Protein AF-A0AAV5B773-F1 (afdb_monomer_lite)

Radius of gyration: 22.24 Å; chains: 1; bounding box: 45×38×62 Å

Secondary structure (DSSP, 8-state):
-HHHHHHHHHHHHHHHHHHHHHHHHHHHHHHHHTHHHHHHHHHHHHTSSHHHHHHHHHTT-S-TTS--GGGSTTHHHHHHHHHHHHHHHHHHHHHHTTS----

Sequence (103 aa):
MLEMNKVAEMENIFNRLETIVSDLEKQTVMLNKNKEQWDKLFSWYFEGSWLQDHDLDETGVFSKKMSCGVLSEDGIYDLYCRLEQLRKDWERFSAFGKGSQNP

Foldseek 3Di:
DVVVVVVVVVVVVVVVVVVVVVVVVVVVVVCVVCVVVLVVLVCCVPPRCLVVVLVCVVVVVDDPVDDVLSSDPCNNVVVVVVVVVVVVVVVVVVVVVVPPPDD

pLDDT: mean 87.59, std 13.59, range [35.97, 97.94]

Structure (mmCIF, N/CA/C/O backbone):
data_AF-A0AAV5B773-F1
#
_entry.id   AF-A0AAV5B773-F1
#
loop_
_atom_site.group_PDB
_atom_site.id
_atom_site.type_symbol
_atom_site.label_atom_id
_atom_site.label_alt_id
_atom_site.label_comp_id
_atom_site.label_asym_id
_atom_site.label_entity_id
_atom_site.label_seq_id
_atom_site.pdbx_PDB_ins_code
_atom_site.Cartn_x
_atom_site.Cartn_y
_atom_site.Cartn_z
_atom_site.occupancy
_atom_site.B_iso_or_equiv
_atom_si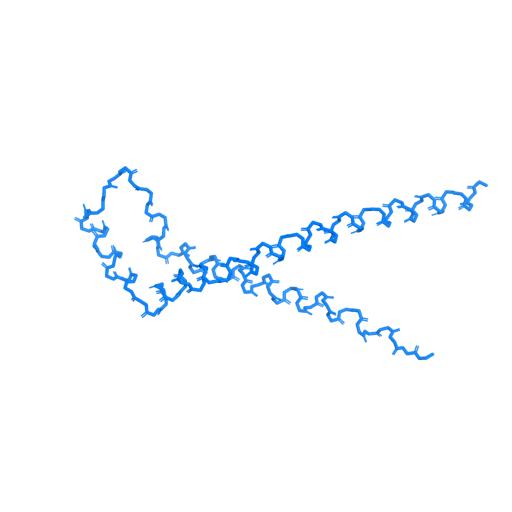te.auth_seq_id
_atom_site.auth_comp_id
_atom_site.auth_asym_id
_atom_site.auth_atom_id
_atom_site.pdbx_PDB_model_num
ATOM 1 N N . MET A 1 1 ? 27.541 6.045 -38.171 1.00 62.00 1 MET A N 1
ATOM 2 C CA . MET A 1 1 ? 26.799 7.105 -37.449 1.00 62.00 1 MET A CA 1
ATOM 3 C C . MET A 1 1 ? 25.349 6.713 -37.164 1.00 62.00 1 MET A C 1
ATOM 5 O O . MET A 1 1 ? 24.990 6.725 -36.001 1.00 62.00 1 MET A O 1
ATOM 9 N N . LEU A 1 2 ? 24.540 6.284 -38.146 1.00 64.56 2 LEU A N 1
ATOM 10 C CA . LEU A 1 2 ? 23.148 5.840 -37.901 1.00 64.56 2 LEU A CA 1
ATOM 11 C C . LEU A 1 2 ? 23.020 4.653 -36.924 1.00 64.56 2 LEU A C 1
ATOM 13 O O . LEU A 1 2 ? 22.182 4.692 -36.033 1.00 64.56 2 LEU A O 1
ATOM 17 N N . GLU A 1 3 ? 23.878 3.636 -37.040 1.00 69.31 3 GLU A N 1
ATOM 18 C CA . GLU A 1 3 ? 23.859 2.468 -36.139 1.00 69.31 3 GLU A CA 1
ATOM 19 C C . GLU A 1 3 ? 24.250 2.817 -34.692 1.00 69.31 3 GLU A C 1
ATOM 21 O O . GLU A 1 3 ? 23.622 2.346 -33.751 1.00 69.31 3 GLU A O 1
ATOM 26 N N . MET A 1 4 ? 25.221 3.718 -34.498 1.00 74.31 4 MET A N 1
ATOM 27 C CA . MET A 1 4 ? 25.602 4.194 -33.158 1.00 74.31 4 MET A CA 1
ATOM 28 C C . MET A 1 4 ? 24.471 4.986 -32.491 1.00 74.31 4 MET A C 1
ATOM 30 O O . MET A 1 4 ? 24.272 4.854 -31.288 1.00 74.31 4 MET A O 1
ATOM 34 N N . ASN A 1 5 ? 23.702 5.759 -33.268 1.00 86.62 5 ASN A N 1
ATOM 35 C CA . ASN A 1 5 ? 22.543 6.487 -32.748 1.00 86.62 5 ASN A CA 1
ATOM 36 C C . ASN A 1 5 ? 21.423 5.531 -32.311 1.00 86.62 5 ASN A C 1
ATOM 38 O O . ASN A 1 5 ? 20.838 5.742 -31.255 1.00 86.62 5 ASN A O 1
ATOM 42 N N . LYS A 1 6 ? 21.173 4.453 -33.072 1.00 92.06 6 LYS A N 1
ATOM 43 C CA . LYS A 1 6 ? 20.199 3.416 -32.689 1.00 92.06 6 LYS A CA 1
ATOM 44 C C . LYS A 1 6 ? 20.606 2.697 -31.405 1.00 92.06 6 LYS A C 1
ATOM 46 O O . LYS A 1 6 ? 19.783 2.531 -30.515 1.00 92.06 6 LYS A O 1
ATOM 51 N N . VAL A 1 7 ? 21.869 2.276 -31.294 1.00 95.31 7 VAL A N 1
ATOM 52 C CA . VAL A 1 7 ? 22.348 1.574 -30.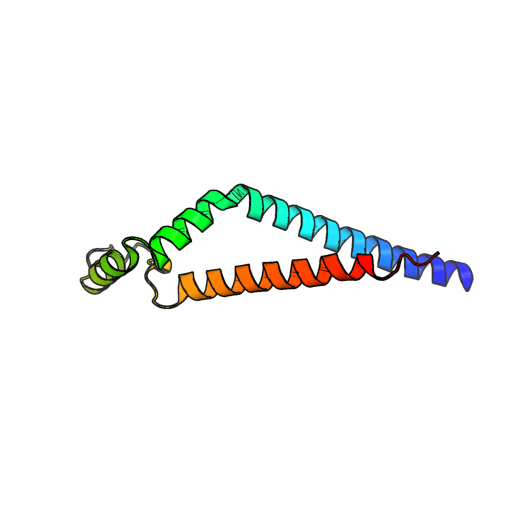091 1.00 95.31 7 VAL A CA 1
ATOM 53 C C . VAL A 1 7 ? 22.280 2.491 -28.869 1.00 95.31 7 VAL A C 1
ATOM 55 O O . VAL A 1 7 ? 21.817 2.054 -27.824 1.00 95.31 7 VAL A O 1
ATOM 58 N N . ALA A 1 8 ? 22.650 3.768 -28.999 1.00 95.50 8 ALA A N 1
ATOM 59 C CA . ALA A 1 8 ? 22.545 4.733 -27.903 1.00 95.50 8 ALA A CA 1
ATOM 60 C C . ALA A 1 8 ? 21.091 4.972 -27.450 1.00 95.50 8 ALA A C 1
ATOM 62 O O . ALA A 1 8 ? 20.828 5.103 -26.255 1.00 95.50 8 ALA A O 1
ATOM 63 N N . GLU A 1 9 ? 20.141 5.008 -28.387 1.00 96.25 9 GLU A N 1
ATOM 64 C CA . GLU A 1 9 ? 18.713 5.103 -28.070 1.00 96.25 9 GLU A CA 1
ATOM 65 C C . GLU A 1 9 ? 18.226 3.872 -27.294 1.00 96.25 9 GLU A C 1
ATOM 67 O O . GLU A 1 9 ? 17.592 4.016 -26.247 1.00 96.25 9 GLU A O 1
ATOM 72 N N . MET A 1 10 ? 18.576 2.670 -27.759 1.00 96.75 10 MET A N 1
ATOM 73 C CA . MET A 1 10 ? 18.196 1.420 -27.094 1.00 96.75 10 MET A CA 1
ATOM 74 C C . MET A 1 10 ? 18.830 1.290 -25.709 1.00 96.75 10 MET A C 1
ATOM 76 O O . MET A 1 10 ? 18.152 0.885 -24.771 1.00 96.75 10 MET A O 1
ATOM 80 N N . GLU A 1 11 ? 20.090 1.696 -25.555 1.00 96.88 11 GLU A N 1
ATOM 81 C CA . GLU A 1 11 ? 20.796 1.716 -24.271 1.00 96.88 11 GLU A CA 1
ATOM 82 C C . GLU A 1 11 ? 20.104 2.649 -23.265 1.00 96.88 11 GLU A C 1
ATOM 84 O O . GLU A 1 11 ? 19.940 2.316 -22.093 1.00 96.88 11 GLU A O 1
ATOM 89 N N . ASN A 1 12 ?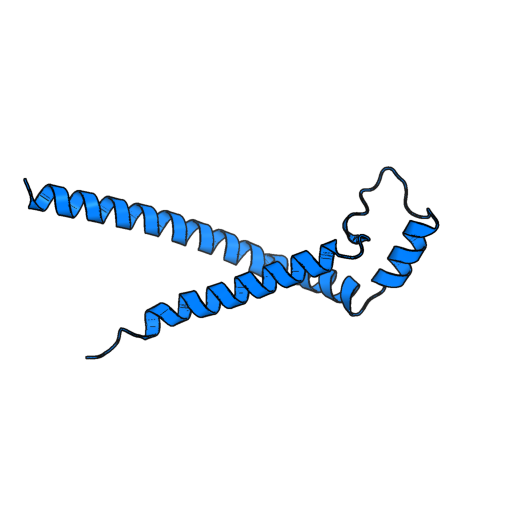 19.634 3.815 -23.717 1.00 97.62 12 ASN A N 1
ATOM 90 C CA . ASN A 1 12 ? 18.881 4.730 -22.862 1.00 97.62 12 ASN A CA 1
ATOM 91 C C . ASN A 1 12 ? 17.528 4.131 -22.436 1.00 97.62 12 ASN A C 1
ATOM 93 O O . ASN A 1 12 ? 17.146 4.219 -21.268 1.00 97.62 12 ASN A O 1
ATOM 97 N N . ILE A 1 13 ? 16.814 3.482 -23.364 1.00 97.62 13 ILE A N 1
ATOM 98 C CA . ILE A 1 13 ? 15.559 2.777 -23.057 1.00 97.62 13 ILE A CA 1
ATOM 99 C C . ILE A 1 13 ? 15.814 1.657 -22.043 1.00 97.62 13 ILE A C 1
ATOM 101 O O . ILE A 1 13 ? 15.096 1.569 -21.048 1.00 97.62 13 ILE A O 1
ATOM 105 N N . PHE A 1 14 ? 16.846 0.844 -22.269 1.00 96.38 14 PHE A N 1
ATOM 106 C CA . PHE A 1 14 ? 17.233 -0.261 -21.397 1.00 96.38 14 PHE A CA 1
ATOM 107 C C . PHE A 1 14 ? 17.533 0.226 -19.978 1.00 96.38 14 PHE A C 1
ATOM 109 O O . PHE A 1 14 ? 16.874 -0.201 -19.034 1.00 96.38 14 PHE A O 1
ATOM 116 N N . ASN A 1 15 ? 18.435 1.200 -19.827 1.00 97.94 15 ASN A N 1
ATOM 117 C CA . ASN A 1 15 ? 18.811 1.731 -18.515 1.00 97.94 15 ASN A CA 1
ATOM 118 C C . ASN A 1 15 ? 17.621 2.358 -17.770 1.00 97.94 15 ASN A C 1
ATOM 120 O O . ASN A 1 15 ? 17.490 2.226 -16.547 1.00 97.94 15 ASN A O 1
ATOM 124 N N . ARG A 1 16 ? 16.710 3.018 -18.498 1.00 97.69 16 ARG A N 1
ATOM 125 C CA . ARG A 1 16 ? 15.480 3.559 -17.910 1.00 97.69 16 ARG A CA 1
ATOM 126 C C . ARG A 1 16 ? 14.546 2.452 -17.422 1.00 97.69 16 ARG A C 1
ATOM 128 O O . ARG A 1 16 ? 13.975 2.592 -16.342 1.00 97.69 16 ARG A O 1
ATOM 135 N N . LEU A 1 17 ? 14.377 1.383 -18.199 1.00 95.81 17 LEU A N 1
ATOM 136 C CA . LEU A 1 17 ? 13.549 0.242 -17.809 1.00 95.81 17 LEU A CA 1
ATOM 137 C C . LEU A 1 17 ? 14.140 -0.489 -16.600 1.00 95.81 17 LEU A C 1
ATOM 139 O O . LEU A 1 17 ? 13.405 -0.727 -15.647 1.00 95.81 17 LEU A O 1
ATOM 143 N N . GLU A 1 18 ? 15.449 -0.745 -16.587 1.00 96.38 18 GLU A N 1
ATOM 144 C CA . GLU A 1 18 ? 16.159 -1.335 -15.441 1.00 96.38 18 GLU A CA 1
ATOM 145 C C . GLU A 1 18 ? 15.936 -0.531 -14.153 1.00 96.38 18 GLU A C 1
ATOM 147 O O . GLU A 1 18 ? 15.617 -1.090 -13.103 1.00 96.38 18 GLU A O 1
ATOM 152 N N . THR A 1 19 ? 16.011 0.801 -14.237 1.00 97.44 19 THR A N 1
ATOM 153 C CA . THR A 1 19 ? 15.756 1.678 -13.082 1.00 97.44 19 THR A CA 1
ATOM 154 C C . THR A 1 19 ? 14.324 1.523 -12.563 1.00 97.44 19 THR A C 1
ATOM 156 O O . THR A 1 19 ? 14.114 1.329 -11.366 1.00 97.44 19 THR A O 1
ATOM 159 N N . ILE A 1 20 ? 13.333 1.565 -13.462 1.00 94.88 20 ILE A N 1
ATOM 160 C CA . ILE A 1 20 ? 11.914 1.429 -13.101 1.00 94.88 20 ILE A CA 1
ATOM 161 C C . ILE A 1 20 ? 11.646 0.062 -12.461 1.00 94.88 20 ILE A C 1
ATOM 163 O O . ILE A 1 20 ? 10.984 -0.009 -11.425 1.00 94.88 20 ILE A O 1
ATOM 167 N N . VAL A 1 21 ? 12.163 -1.016 -13.057 1.00 91.88 21 VAL A N 1
ATOM 168 C CA . VAL A 1 21 ? 11.977 -2.382 -12.550 1.00 91.88 21 VAL A CA 1
ATOM 169 C C . VAL A 1 21 ? 12.621 -2.536 -11.176 1.00 91.88 21 VAL A C 1
ATOM 171 O O . VAL A 1 21 ? 11.947 -2.986 -10.251 1.00 91.88 21 VAL A O 1
ATOM 174 N N . SER A 1 22 ? 13.864 -2.078 -10.997 1.00 93.62 22 SER A N 1
ATOM 175 C CA . SER A 1 22 ? 14.557 -2.167 -9.706 1.00 93.62 22 SER A CA 1
ATOM 176 C C . SER A 1 22 ? 13.800 -1.444 -8.591 1.00 93.62 22 SER A C 1
ATOM 178 O O . SER A 1 22 ? 13.702 -1.939 -7.464 1.00 93.62 22 SER A O 1
ATOM 180 N N . ASP A 1 23 ? 13.239 -0.271 -8.882 1.00 95.06 23 ASP A N 1
ATOM 181 C CA . ASP A 1 23 ? 12.478 0.476 -7.888 1.00 95.06 23 ASP A CA 1
ATOM 182 C C . ASP A 1 23 ? 11.155 -0.217 -7.547 1.00 95.06 23 ASP A C 1
ATOM 184 O O . ASP A 1 23 ? 10.819 -0.328 -6.365 1.00 95.06 23 ASP A O 1
ATOM 188 N N . LEU A 1 24 ? 10.448 -0.772 -8.535 1.00 91.12 24 LEU A N 1
ATOM 189 C CA . LEU A 1 24 ? 9.239 -1.571 -8.303 1.00 91.12 24 LEU A CA 1
ATOM 190 C C . LEU A 1 24 ? 9.520 -2.835 -7.480 1.00 91.12 24 LEU A C 1
ATOM 192 O O . LEU A 1 24 ? 8.750 -3.155 -6.570 1.00 91.12 24 LEU A O 1
ATOM 196 N N . GLU A 1 25 ? 10.625 -3.532 -7.740 1.00 90.38 25 GLU A N 1
ATOM 197 C CA . GLU A 1 25 ? 11.046 -4.701 -6.961 1.00 90.38 25 GLU A CA 1
ATOM 198 C C . GLU A 1 25 ? 11.291 -4.334 -5.495 1.00 90.38 25 GLU A C 1
ATOM 200 O O . GLU A 1 25 ? 10.774 -5.001 -4.594 1.00 90.38 25 GLU A O 1
ATOM 205 N N . LYS A 1 26 ? 12.005 -3.230 -5.233 1.00 93.88 26 LYS A N 1
ATOM 206 C CA . LYS A 1 26 ? 12.227 -2.735 -3.863 1.00 93.88 26 LYS A CA 1
ATOM 207 C C . LYS A 1 26 ? 10.908 -2.432 -3.156 1.00 93.88 26 LYS A C 1
ATOM 209 O O . LYS A 1 26 ? 10.725 -2.865 -2.017 1.00 93.88 26 LYS A O 1
ATOM 214 N N . GLN A 1 27 ? 9.983 -1.725 -3.811 1.00 92.56 27 GLN A N 1
ATOM 215 C CA . GLN A 1 27 ? 8.679 -1.414 -3.212 1.00 92.56 27 GLN A CA 1
ATOM 216 C C . GLN A 1 27 ? 7.857 -2.681 -2.949 1.00 92.56 27 GLN A C 1
ATOM 218 O O . GLN A 1 27 ? 7.261 -2.821 -1.883 1.00 92.56 27 GLN A O 1
ATOM 223 N N . THR A 1 28 ? 7.885 -3.644 -3.870 1.00 89.38 28 THR A N 1
ATOM 224 C CA . THR A 1 28 ? 7.187 -4.930 -3.721 1.00 89.38 28 THR A CA 1
ATOM 225 C C . THR A 1 28 ? 7.727 -5.724 -2.532 1.00 89.38 28 THR A C 1
ATOM 227 O O . THR A 1 28 ? 6.959 -6.239 -1.719 1.00 89.38 28 THR A O 1
ATOM 230 N N . VAL A 1 29 ? 9.053 -5.774 -2.364 1.00 92.19 29 VAL A N 1
ATOM 231 C CA . VAL A 1 29 ? 9.686 -6.392 -1.189 1.00 92.19 29 VAL A CA 1
ATOM 232 C C . VAL A 1 29 ? 9.240 -5.700 0.099 1.00 92.19 29 VAL A C 1
ATOM 234 O O . VAL A 1 29 ? 8.935 -6.379 1.080 1.00 92.19 29 VAL A O 1
ATOM 237 N N . MET A 1 30 ? 9.172 -4.368 0.111 1.00 92.69 30 MET A N 1
ATOM 238 C CA . MET A 1 30 ? 8.712 -3.614 1.279 1.00 92.69 30 MET A CA 1
ATOM 239 C C . MET A 1 30 ? 7.242 -3.892 1.610 1.00 92.69 30 MET A C 1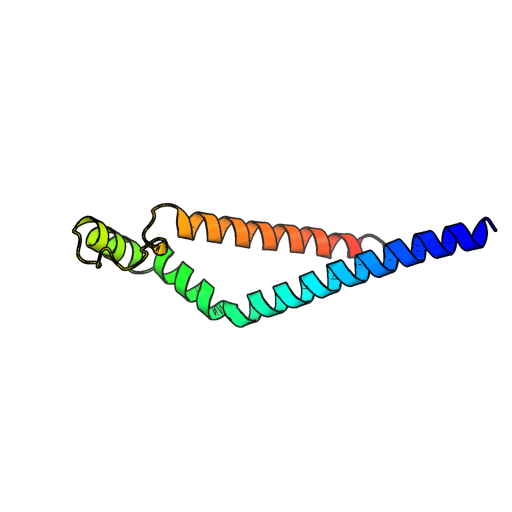
ATOM 241 O O . MET A 1 30 ? 6.925 -4.108 2.780 1.00 92.69 30 MET A O 1
ATOM 245 N N . LEU A 1 31 ? 6.358 -3.958 0.611 1.00 89.75 31 LEU A N 1
ATOM 246 C CA . LEU A 1 31 ? 4.947 -4.310 0.807 1.00 89.75 31 LEU A CA 1
ATOM 247 C C . LEU A 1 31 ? 4.786 -5.718 1.392 1.00 89.75 31 LEU A C 1
ATOM 249 O O . LEU A 1 31 ? 4.040 -5.904 2.354 1.00 89.75 31 LEU A O 1
ATOM 253 N N . ASN A 1 32 ? 5.540 -6.688 0.868 1.00 89.44 32 ASN A N 1
ATOM 254 C CA . ASN A 1 32 ? 5.515 -8.069 1.350 1.00 89.44 32 ASN A CA 1
ATOM 255 C C . ASN A 1 32 ? 6.039 -8.191 2.785 1.00 89.44 32 ASN A C 1
ATOM 257 O O . ASN A 1 32 ? 5.438 -8.884 3.602 1.00 89.44 32 ASN A O 1
ATOM 261 N N . LYS A 1 33 ? 7.121 -7.479 3.129 1.00 95.00 33 LYS A N 1
ATOM 262 C CA . LYS A 1 33 ? 7.661 -7.457 4.501 1.00 95.00 33 LYS A CA 1
ATOM 263 C C . LYS A 1 33 ? 6.691 -6.867 5.521 1.00 95.00 33 LYS A C 1
ATOM 265 O O . LYS A 1 33 ? 6.773 -7.210 6.693 1.00 95.00 33 LYS A O 1
ATOM 270 N N . ASN A 1 34 ? 5.789 -5.992 5.084 1.00 93.81 34 ASN A N 1
ATOM 271 C CA . ASN A 1 34 ? 4.792 -5.370 5.948 1.00 93.81 34 ASN A CA 1
ATOM 272 C C . ASN A 1 34 ? 3.429 -6.073 5.893 1.00 93.81 34 ASN A C 1
ATOM 274 O O . ASN A 1 34 ? 2.490 -5.558 6.494 1.00 93.81 34 ASN A O 1
ATOM 278 N N . LYS A 1 35 ? 3.311 -7.235 5.225 1.00 92.25 35 LYS A N 1
ATOM 279 C CA . LYS A 1 35 ? 2.044 -7.967 5.053 1.00 92.25 35 LYS A CA 1
ATOM 280 C C . LYS A 1 35 ? 1.231 -8.119 6.326 1.00 92.25 35 LYS A C 1
ATOM 282 O O . LYS A 1 35 ? 0.077 -7.714 6.367 1.00 92.25 35 LYS A O 1
ATOM 287 N N . GLU A 1 36 ? 1.869 -8.603 7.376 1.00 95.12 36 GLU A N 1
ATOM 288 C CA . GLU A 1 36 ? 1.222 -8.796 8.669 1.00 95.12 36 GLU A CA 1
ATOM 289 C C . GLU A 1 36 ? 0.634 -7.494 9.248 1.00 95.12 36 GLU A C 1
ATOM 291 O O . GLU A 1 36 ? -0.419 -7.510 9.878 1.00 95.12 36 GLU A O 1
ATOM 296 N N . GLN A 1 37 ? 1.278 -6.346 9.005 1.00 95.06 37 GLN A N 1
ATOM 297 C CA . GLN A 1 37 ? 0.831 -5.057 9.539 1.00 95.06 37 GLN A CA 1
ATOM 298 C C . GLN A 1 37 ? -0.422 -4.543 8.831 1.00 95.06 37 GLN A C 1
ATOM 300 O O . GLN A 1 37 ? -1.342 -4.064 9.495 1.00 95.06 37 GLN A O 1
ATOM 305 N N . TRP A 1 38 ? -0.482 -4.642 7.499 1.00 93.25 38 TRP A N 1
ATOM 306 C CA . TRP A 1 38 ? -1.689 -4.231 6.779 1.00 93.25 38 TRP A CA 1
ATOM 307 C C . TRP A 1 38 ? -2.811 -5.264 6.881 1.00 93.25 38 TRP A C 1
ATOM 309 O O . TRP A 1 38 ? -3.965 -4.857 6.956 1.00 93.25 38 TRP A O 1
ATOM 319 N N . ASP A 1 39 ? -2.501 -6.557 7.023 1.00 94.81 39 ASP A N 1
ATOM 320 C CA . ASP A 1 39 ? -3.499 -7.571 7.390 1.00 94.81 39 ASP A CA 1
ATOM 321 C C . ASP A 1 39 ? -4.128 -7.234 8.750 1.00 94.81 39 ASP A C 1
ATOM 323 O O . ASP A 1 39 ? -5.347 -7.197 8.868 1.00 94.81 39 ASP A O 1
ATOM 327 N N . LYS A 1 40 ? -3.322 -6.876 9.758 1.00 97.12 40 LYS A N 1
ATOM 328 C CA . LYS A 1 40 ? -3.834 -6.437 11.064 1.00 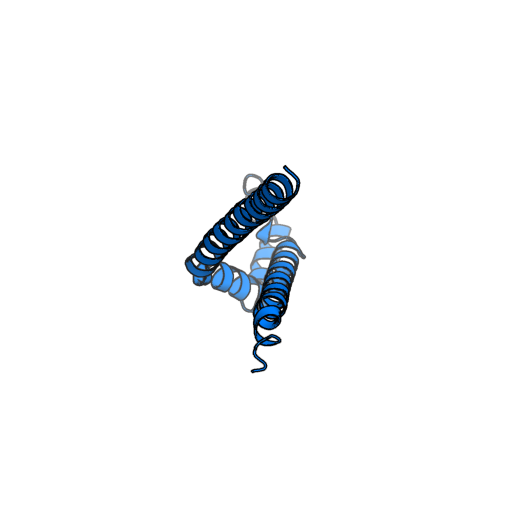97.12 40 LYS A CA 1
ATOM 329 C C . LYS A 1 40 ? -4.733 -5.201 10.959 1.00 97.12 40 LYS A C 1
ATOM 331 O O . LYS A 1 40 ? -5.784 -5.166 11.596 1.00 97.12 40 LYS A O 1
ATOM 336 N N . LEU A 1 41 ? -4.324 -4.192 10.183 1.00 96.56 41 LEU A N 1
ATOM 337 C CA . LEU A 1 41 ? -5.118 -2.978 9.960 1.00 96.56 41 LEU A CA 1
ATOM 338 C C . LEU A 1 41 ? -6.473 -3.308 9.318 1.00 96.56 41 LEU A C 1
ATOM 340 O O . LEU A 1 41 ? -7.505 -2.824 9.777 1.00 96.56 41 LEU A O 1
ATOM 344 N N . PHE A 1 42 ? -6.469 -4.143 8.279 1.00 96.06 42 PHE A N 1
ATOM 345 C CA . PHE A 1 42 ? -7.680 -4.506 7.552 1.00 96.06 42 PHE A CA 1
ATOM 346 C C . PHE A 1 42 ? -8.581 -5.446 8.341 1.00 96.06 42 PHE A C 1
ATOM 348 O O . PHE A 1 42 ? -9.787 -5.235 8.340 1.00 96.06 42 PHE A O 1
ATOM 355 N N . SER A 1 43 ? -8.033 -6.407 9.083 1.00 97.06 43 SER A N 1
ATOM 356 C CA . SER A 1 43 ? -8.827 -7.226 10.001 1.00 97.06 43 SER A CA 1
ATOM 357 C C . SER A 1 43 ? -9.482 -6.372 11.082 1.00 97.06 43 SER A C 1
ATOM 359 O O . SER A 1 43 ? -10.652 -6.576 11.375 1.00 97.06 43 SER A O 1
ATOM 361 N N . TRP A 1 44 ? -8.784 -5.377 11.643 1.00 97.44 44 TRP A N 1
ATOM 362 C CA . TRP A 1 44 ? -9.406 -4.454 12.597 1.00 97.44 44 TRP A CA 1
ATOM 363 C C . TRP A 1 44 ? -10.567 -3.658 11.977 1.00 97.44 44 TRP A C 1
ATOM 365 O O . TRP A 1 44 ? -11.612 -3.549 12.615 1.00 97.44 44 TRP A O 1
ATOM 375 N N . TYR A 1 45 ? -10.414 -3.178 10.737 1.00 96.69 45 TYR A N 1
ATOM 376 C CA . TYR A 1 45 ? -11.445 -2.421 10.015 1.00 96.69 45 TYR A CA 1
ATOM 377 C C . TYR A 1 45 ? -12.652 -3.266 9.581 1.00 96.69 45 TYR A C 1
ATOM 379 O O . TYR A 1 45 ? -13.789 -2.898 9.851 1.00 96.69 45 TYR A O 1
ATOM 387 N N . PHE A 1 46 ? -12.421 -4.400 8.915 1.00 94.56 46 PHE A N 1
ATOM 388 C CA . PHE A 1 46 ? -13.489 -5.199 8.304 1.00 94.56 46 PHE A CA 1
ATOM 389 C C . PHE A 1 46 ? -14.142 -6.200 9.260 1.00 94.56 46 PHE A C 1
ATOM 391 O O . PHE A 1 46 ? -15.309 -6.542 9.082 1.00 94.56 46 PHE A O 1
ATOM 398 N N . GLU A 1 47 ? -13.393 -6.707 10.239 1.00 95.38 47 GLU A N 1
ATOM 399 C CA . GLU A 1 47 ? -13.810 -7.842 11.077 1.00 95.38 47 GLU A CA 1
ATOM 400 C C . GLU A 1 47 ? -13.715 -7.537 12.579 1.00 95.38 47 GLU A C 1
ATOM 402 O O . GLU A 1 47 ? -14.193 -8.314 13.407 1.00 95.38 47 GLU A O 1
ATOM 407 N N . GLY A 1 48 ? -13.058 -6.435 12.937 1.00 95.06 48 GLY A N 1
ATOM 408 C CA . GLY A 1 48 ? -12.665 -6.117 14.299 1.00 95.06 48 GLY A CA 1
ATOM 409 C C . GLY A 1 48 ? -13.517 -5.036 14.946 1.00 95.06 48 GLY A C 1
ATOM 410 O O . GLY A 1 48 ? -14.711 -4.899 14.690 1.00 95.06 48 GLY A O 1
ATOM 411 N N . SER A 1 49 ? -12.878 -4.291 15.847 1.00 96.31 49 SER A N 1
ATOM 412 C CA . SER A 1 49 ? -13.531 -3.308 16.710 1.00 96.31 49 SER A CA 1
ATOM 413 C C . SER A 1 49 ? -13.623 -1.904 16.112 1.00 96.31 49 SER A C 1
ATOM 415 O O . SER A 1 49 ? -13.929 -0.964 16.842 1.00 96.31 49 SER A O 1
ATOM 417 N N . TRP A 1 50 ? -13.327 -1.730 14.819 1.00 96.75 50 TRP A N 1
ATOM 418 C CA . TRP A 1 50 ? -13.216 -0.398 14.224 1.00 96.75 50 TRP A CA 1
ATOM 419 C C . TRP A 1 50 ? -14.462 0.459 14.433 1.00 96.75 50 TRP A C 1
ATOM 421 O O . TRP A 1 50 ? -14.322 1.625 14.777 1.00 96.75 50 TRP A O 1
ATOM 431 N N . LEU A 1 51 ? -15.665 -0.110 14.298 1.00 94.75 51 LEU A N 1
ATOM 432 C CA . LEU A 1 51 ? -16.902 0.652 14.483 1.00 94.75 51 LEU A CA 1
ATOM 433 C C . LEU A 1 51 ? -17.059 1.133 15.933 1.00 94.75 51 LEU A C 1
ATOM 435 O O . LEU A 1 51 ? -17.401 2.284 16.167 1.00 94.75 51 LEU A O 1
ATOM 439 N N . GLN A 1 52 ? -16.742 0.281 16.913 1.00 96.00 52 GLN A N 1
ATOM 440 C CA . GLN A 1 52 ? -16.763 0.676 18.322 1.00 96.00 52 GLN A CA 1
ATOM 441 C C . GLN A 1 52 ? -15.712 1.751 18.614 1.00 96.00 52 GLN A C 1
ATOM 443 O O . GLN A 1 52 ? -15.975 2.686 19.365 1.00 96.00 52 GLN A O 1
ATOM 448 N N . ASP A 1 53 ? -14.522 1.619 18.030 1.00 95.06 53 ASP A N 1
ATOM 449 C CA . ASP A 1 53 ? -13.456 2.604 18.176 1.00 95.06 53 ASP A CA 1
ATOM 450 C C . ASP A 1 53 ? -13.827 3.928 17.477 1.00 95.06 53 ASP A C 1
ATOM 452 O O . ASP A 1 53 ? -13.528 4.996 17.997 1.00 95.06 53 ASP A O 1
ATOM 456 N N . HIS A 1 54 ? -14.545 3.892 16.355 1.00 93.69 54 HIS A N 1
ATOM 457 C CA . HIS A 1 54 ? -15.084 5.078 15.690 1.00 93.69 54 HIS A CA 1
ATOM 458 C C . HIS A 1 54 ? -16.118 5.803 16.571 1.00 93.69 54 HIS A C 1
ATOM 460 O O . HIS A 1 54 ? -15.964 6.997 16.825 1.00 93.69 54 HIS A O 1
ATOM 466 N N . ASP A 1 55 ? -17.084 5.083 17.152 1.00 94.12 55 ASP A N 1
ATOM 467 C CA . ASP A 1 55 ? -18.082 5.658 18.070 1.00 94.12 55 ASP A CA 1
ATOM 468 C C . ASP A 1 55 ? -17.424 6.319 19.306 1.00 94.12 55 ASP A C 1
ATOM 470 O O . ASP A 1 55 ? -17.871 7.352 19.822 1.00 94.12 55 ASP A O 1
ATOM 474 N N . LEU A 1 56 ? -16.321 5.747 19.805 1.00 93.06 56 LEU A N 1
ATOM 475 C CA . LEU A 1 56 ? -15.545 6.340 20.900 1.00 93.06 56 LEU A CA 1
ATOM 476 C C . LEU A 1 56 ? -14.871 7.662 20.484 1.00 93.06 56 LEU A C 1
ATOM 478 O O . LEU A 1 56 ? -14.776 8.585 21.298 1.00 93.06 56 LEU A O 1
ATOM 482 N N . ASP A 1 57 ? -14.436 7.793 19.231 1.00 90.62 57 ASP A N 1
ATOM 483 C CA . ASP A 1 57 ? -13.903 9.053 18.694 1.00 90.62 57 ASP A CA 1
ATOM 484 C C . ASP A 1 57 ? -14.978 10.129 18.599 1.00 90.62 57 ASP A C 1
ATOM 486 O O . ASP A 1 57 ? -14.755 11.253 19.057 1.00 90.62 57 ASP A O 1
ATOM 490 N N . GLU A 1 58 ? -16.172 9.770 18.122 1.00 89.25 58 GLU A N 1
ATOM 491 C CA . GLU A 1 58 ? -17.306 10.695 18.041 1.00 89.25 58 GLU A CA 1
ATOM 492 C C . GLU A 1 58 ? -17.709 11.242 19.417 1.00 89.25 58 GLU A C 1
ATOM 494 O O . GLU A 1 58 ? -18.062 12.417 19.563 1.00 89.25 58 GLU A O 1
ATOM 499 N N . THR A 1 59 ? -17.594 10.416 20.460 1.00 91.75 59 THR A N 1
ATOM 500 C CA . THR A 1 59 ? -17.853 10.827 21.851 1.00 91.75 59 THR A CA 1
ATOM 501 C C . THR A 1 59 ? -16.688 11.588 22.500 1.00 91.75 59 THR A C 1
ATOM 503 O O . THR A 1 59 ? -16.804 12.045 23.641 1.00 91.75 59 THR A O 1
ATOM 506 N N . GLY A 1 60 ? -15.582 11.795 21.778 1.00 88.50 60 GLY A N 1
ATOM 507 C CA . GLY A 1 60 ? -14.434 12.589 22.215 1.00 88.50 60 GLY A CA 1
ATOM 508 C C . GLY A 1 60 ? -13.496 11.868 23.184 1.00 88.50 60 GLY A C 1
ATOM 509 O O . GLY A 1 60 ? -12.774 12.532 23.934 1.00 88.50 60 GLY A O 1
ATOM 510 N N . VAL A 1 61 ? -13.504 10.531 23.194 1.00 89.12 61 VAL A N 1
ATOM 511 C CA . VAL A 1 61 ? -12.638 9.715 24.065 1.00 89.12 61 VAL A CA 1
ATOM 512 C C . VAL A 1 61 ? -11.169 9.845 23.667 1.00 89.12 61 VAL A C 1
ATOM 514 O O . VAL A 1 61 ? -10.292 9.877 24.536 1.00 89.12 61 VAL A O 1
ATOM 517 N N . PHE A 1 62 ? -10.876 9.969 22.371 1.00 86.00 62 PHE A N 1
ATOM 518 C CA . PHE A 1 62 ? -9.508 10.155 21.905 1.00 86.00 62 PHE A CA 1
ATOM 519 C C . PHE A 1 62 ? -9.069 11.618 21.990 1.00 86.00 62 PHE A C 1
ATOM 521 O O . PHE A 1 62 ? -9.795 12.569 21.701 1.00 86.00 62 PHE A O 1
ATOM 528 N N . SER A 1 63 ? -7.823 11.809 22.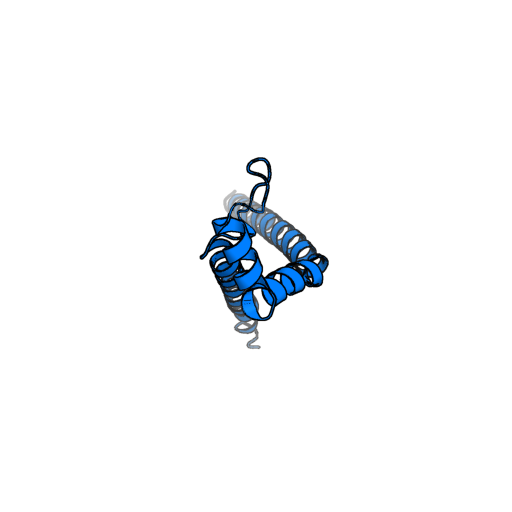423 1.00 79.81 63 SER A N 1
ATOM 529 C CA . SER A 1 63 ? -7.228 13.136 22.557 1.00 79.81 63 SER A CA 1
ATOM 530 C C . SER A 1 63 ? -7.162 13.847 21.207 1.00 79.81 63 SER A C 1
ATOM 532 O O . SER A 1 63 ? -6.572 13.325 20.267 1.00 79.81 63 SER A O 1
ATOM 534 N N . LYS A 1 64 ? -7.597 15.114 21.152 1.00 76.88 64 LYS A N 1
ATOM 535 C CA . LYS A 1 64 ? -7.471 15.985 19.962 1.00 76.88 64 LYS A CA 1
ATOM 536 C C . LYS A 1 64 ? -6.028 16.219 19.485 1.00 76.88 64 LYS A C 1
ATOM 538 O O . LYS A 1 64 ? -5.821 16.829 18.442 1.00 76.88 64 LYS A O 1
ATOM 543 N N . LYS A 1 65 ? -5.018 15.802 20.259 1.00 81.06 65 LYS A N 1
ATOM 544 C CA . LYS A 1 65 ? -3.600 15.839 19.854 1.00 81.06 65 LYS A CA 1
ATOM 545 C C . LYS A 1 65 ? -3.174 14.608 19.044 1.00 81.06 65 LYS A C 1
ATOM 547 O O . LYS A 1 65 ? -2.077 14.617 18.492 1.00 81.06 65 LYS A O 1
ATOM 552 N N . MET A 1 66 ? -3.995 13.560 19.002 1.00 84.31 66 MET A N 1
ATOM 553 C CA . MET A 1 66 ? -3.764 12.358 18.208 1.00 84.31 66 MET A CA 1
ATOM 554 C C . MET A 1 66 ? -4.425 12.514 16.836 1.00 84.31 66 MET A C 1
ATOM 556 O O . MET A 1 66 ? -5.554 12.986 16.740 1.00 84.31 66 MET A O 1
ATOM 560 N N . SER A 1 67 ? -3.728 12.128 15.766 1.00 83.12 67 SER A N 1
ATOM 561 C CA . SER A 1 67 ? -4.359 12.018 14.449 1.00 83.12 67 SER A CA 1
ATOM 562 C C . SER A 1 67 ? -5.161 10.718 14.386 1.00 83.12 67 SER A C 1
ATOM 564 O O . SER A 1 67 ? -4.579 9.637 14.445 1.00 83.12 67 SER A O 1
ATOM 566 N N . CYS A 1 68 ? -6.481 10.830 14.244 1.00 85.94 68 CYS A N 1
ATOM 567 C CA . CYS A 1 68 ? -7.405 9.700 14.117 1.00 85.94 68 CYS A CA 1
ATOM 568 C C . CYS A 1 68 ? -7.776 9.412 12.651 1.00 85.94 68 CYS A C 1
ATOM 570 O O . CYS A 1 68 ? -8.903 9.037 12.361 1.00 85.94 68 CYS A O 1
ATOM 572 N N . GLY A 1 69 ? -6.847 9.573 11.696 1.00 87.62 69 GLY A N 1
ATOM 573 C CA . GLY A 1 69 ? -7.147 9.329 10.271 1.00 87.62 69 GLY A CA 1
ATOM 574 C C . GLY A 1 69 ? -7.650 7.905 9.982 1.00 87.62 69 GLY A C 1
ATOM 575 O O . GLY A 1 69 ? -8.434 7.695 9.063 1.00 87.62 69 GLY A O 1
ATOM 576 N N . VAL A 1 70 ? -7.255 6.940 10.814 1.00 92.38 70 VAL A N 1
ATOM 577 C CA . VAL A 1 70 ? -7.727 5.546 10.780 1.00 92.38 70 VAL A CA 1
ATOM 578 C C . VAL A 1 70 ? -9.187 5.366 11.213 1.00 92.38 70 VAL A C 1
ATOM 580 O O . VAL A 1 70 ? -9.773 4.340 10.898 1.00 92.38 70 VAL A O 1
ATOM 583 N N . LEU A 1 71 ? -9.776 6.345 11.903 1.00 93.19 71 LEU A N 1
ATOM 584 C CA . LEU A 1 71 ? -11.189 6.361 12.304 1.00 93.19 71 LEU A CA 1
ATOM 585 C C . LEU A 1 71 ? -12.054 7.173 11.330 1.00 93.19 71 LEU A C 1
ATOM 587 O O . LEU A 1 71 ? -13.238 7.358 11.580 1.00 93.19 71 LEU A O 1
ATOM 591 N N . SER A 1 72 ? -11.488 7.650 10.215 1.00 90.50 72 SER A N 1
ATOM 592 C CA . SER A 1 72 ? -12.302 8.183 9.119 1.00 90.50 72 SER A CA 1
ATOM 593 C C . SER A 1 72 ? -13.107 7.064 8.456 1.00 90.50 72 SER A C 1
ATOM 595 O O . SER A 1 72 ? -12.599 5.949 8.327 1.00 90.50 72 SER A O 1
ATOM 597 N N . GLU A 1 73 ? -14.328 7.376 8.015 1.00 81.00 73 GLU A N 1
ATOM 598 C CA . GLU A 1 73 ? -15.237 6.413 7.370 1.00 81.00 73 GLU A CA 1
ATOM 599 C C . GLU A 1 73 ? -14.565 5.694 6.186 1.00 81.00 73 GLU A C 1
ATOM 601 O O . GLU A 1 73 ? -14.596 4.464 6.104 1.00 81.00 73 GLU A O 1
ATOM 606 N N . ASP A 1 74 ? -13.866 6.452 5.332 1.00 90.69 74 ASP A N 1
ATOM 607 C CA . ASP A 1 74 ? -13.349 5.945 4.054 1.00 90.69 74 ASP A CA 1
ATOM 608 C C . ASP A 1 74 ? -11.843 5.634 4.045 1.00 90.69 74 ASP A C 1
ATOM 610 O O . ASP A 1 74 ? -11.363 4.915 3.170 1.00 90.69 74 ASP A O 1
ATOM 614 N N . GLY A 1 75 ? -11.049 6.143 4.995 1.00 93.56 75 GLY A N 1
ATOM 615 C CA . GLY A 1 75 ? -9.585 6.170 4.852 1.00 93.56 75 GLY A CA 1
ATOM 616 C C . GLY A 1 75 ? -8.924 4.792 4.708 1.00 93.56 75 GLY A C 1
ATOM 617 O O . GLY A 1 75 ? -8.006 4.619 3.899 1.00 93.56 75 GLY A O 1
ATOM 618 N N . ILE A 1 76 ? -9.383 3.797 5.473 1.00 95.50 76 ILE A N 1
ATOM 619 C CA . ILE A 1 76 ? -8.854 2.424 5.400 1.00 95.50 76 ILE A CA 1
ATOM 620 C C . ILE A 1 76 ? -9.426 1.680 4.192 1.00 95.50 76 ILE A C 1
ATOM 622 O O . ILE A 1 76 ? -8.689 0.942 3.530 1.00 95.50 76 ILE A O 1
ATOM 626 N N . TYR A 1 77 ? -10.701 1.906 3.869 1.00 94.44 77 TYR A N 1
ATOM 627 C CA . TYR A 1 77 ? -11.347 1.304 2.707 1.00 94.44 77 TYR A CA 1
ATOM 628 C C . TYR A 1 77 ? -10.683 1.748 1.396 1.00 94.44 77 TYR A C 1
ATOM 630 O O . TYR A 1 77 ? -10.292 0.909 0.583 1.00 94.44 77 TYR A O 1
ATOM 638 N N . ASP A 1 78 ? -10.439 3.048 1.231 1.00 96.00 78 ASP A N 1
ATOM 639 C CA . ASP A 1 78 ? -9.742 3.605 0.070 1.00 96.00 78 ASP A CA 1
ATOM 640 C C . ASP A 1 78 ? -8.330 3.034 -0.080 1.00 96.00 78 ASP A C 1
ATOM 642 O O . ASP A 1 78 ? -7.880 2.709 -1.186 1.00 96.00 78 ASP A O 1
ATOM 646 N N . LEU A 1 79 ? -7.611 2.881 1.037 1.00 95.25 79 LEU A N 1
ATOM 647 C CA . LEU A 1 79 ? -6.291 2.256 1.040 1.00 95.25 79 LEU A CA 1
ATOM 648 C C . LEU A 1 79 ? -6.364 0.790 0.589 1.00 95.25 79 LEU A C 1
ATOM 650 O O . LEU A 1 79 ? -5.555 0.373 -0.245 1.00 95.25 79 LEU A O 1
ATOM 654 N N . TYR A 1 80 ? -7.335 0.030 1.098 1.00 94.69 80 TYR A N 1
ATOM 655 C CA . TYR A 1 80 ? -7.574 -1.357 0.701 1.00 94.69 80 TYR A CA 1
ATOM 656 C C . TYR A 1 80 ? -7.862 -1.470 -0.802 1.00 94.69 80 TYR A C 1
ATOM 658 O O . TYR A 1 80 ? -7.195 -2.233 -1.506 1.00 94.69 80 TYR A O 1
ATOM 666 N N . CYS A 1 81 ? -8.779 -0.654 -1.327 1.00 95.44 81 CYS A N 1
ATOM 667 C CA . CYS A 1 81 ? -9.117 -0.636 -2.750 1.00 95.44 81 CYS A CA 1
ATOM 668 C C . CYS A 1 81 ? -7.905 -0.321 -3.633 1.00 95.44 81 CYS A C 1
ATOM 670 O O . CYS A 1 81 ? -7.701 -0.970 -4.661 1.00 95.44 81 CYS A O 1
ATOM 672 N N . ARG A 1 82 ? -7.069 0.643 -3.232 1.00 95.25 82 ARG A N 1
ATOM 673 C CA . ARG A 1 82 ? -5.846 0.997 -3.967 1.00 95.25 82 ARG A CA 1
ATOM 674 C C . ARG A 1 82 ? -4.813 -0.130 -3.967 1.00 95.25 82 ARG A C 1
ATOM 676 O O . ARG A 1 82 ? -4.193 -0.362 -5.004 1.00 95.25 82 ARG A O 1
ATOM 683 N N . LEU A 1 83 ? -4.633 -0.839 -2.850 1.00 92.81 83 LEU A N 1
ATOM 684 C CA . LEU A 1 83 ? -3.738 -2.002 -2.787 1.00 92.81 83 LEU A CA 1
ATOM 685 C C . LEU A 1 83 ? -4.242 -3.153 -3.661 1.00 92.81 83 LEU A C 1
ATOM 687 O O . LEU A 1 83 ? -3.463 -3.759 -4.396 1.00 92.81 83 LEU A O 1
ATOM 691 N N . GLU A 1 84 ? -5.544 -3.423 -3.632 1.00 92.31 84 GLU A N 1
ATOM 692 C CA . GLU A 1 84 ? -6.153 -4.464 -4.458 1.00 92.31 84 GLU A CA 1
ATOM 693 C C . GLU A 1 84 ? -6.074 -4.126 -5.955 1.00 92.31 84 GLU A C 1
ATOM 695 O O . GLU A 1 84 ? -5.816 -4.998 -6.788 1.00 92.31 84 GLU A O 1
ATOM 700 N N . GLN A 1 85 ? -6.233 -2.850 -6.315 1.00 94.25 85 GLN A N 1
ATOM 701 C CA . GLN A 1 85 ? -6.037 -2.387 -7.686 1.00 94.25 85 GLN A CA 1
ATOM 702 C C . GLN A 1 85 ? -4.579 -2.564 -8.135 1.00 94.25 85 GLN A C 1
ATOM 704 O O . GLN A 1 85 ? -4.338 -3.120 -9.205 1.00 94.25 85 GLN A O 1
ATOM 709 N N . LEU A 1 86 ? -3.610 -2.190 -7.291 1.00 91.75 86 LEU A N 1
ATOM 710 C CA . LEU A 1 86 ? -2.185 -2.390 -7.572 1.00 91.75 86 LEU A CA 1
ATOM 711 C C . LEU A 1 86 ? -1.852 -3.874 -7.797 1.00 91.75 86 LEU A C 1
ATOM 713 O O . LEU A 1 86 ? -1.120 -4.212 -8.728 1.00 91.75 86 LEU A O 1
ATOM 717 N N . ARG A 1 87 ? -2.430 -4.769 -6.986 1.00 88.69 87 ARG A N 1
ATOM 718 C CA . ARG A 1 87 ? -2.280 -6.223 -7.136 1.00 88.69 87 ARG A CA 1
ATOM 719 C C . ARG A 1 87 ? -2.784 -6.705 -8.500 1.00 88.69 87 ARG A C 1
ATOM 721 O O . ARG A 1 87 ? -2.074 -7.435 -9.189 1.00 88.69 87 ARG A O 1
ATOM 728 N N . LYS A 1 88 ? -3.978 -6.268 -8.917 1.00 91.06 88 LYS A N 1
ATOM 729 C CA . LYS A 1 88 ? -4.564 -6.615 -10.226 1.00 91.06 88 LYS A CA 1
ATOM 730 C C . LYS A 1 88 ? -3.727 -6.093 -11.388 1.00 91.06 88 LYS A C 1
ATOM 732 O O . LYS A 1 88 ? -3.549 -6.792 -12.386 1.00 91.06 88 LYS A O 1
ATOM 737 N N . ASP A 1 89 ? -3.208 -4.876 -11.272 1.00 90.56 89 ASP A N 1
ATOM 738 C CA . ASP A 1 89 ? -2.357 -4.294 -12.307 1.00 90.56 89 ASP A CA 1
ATOM 739 C C . ASP A 1 89 ? -1.025 -5.048 -12.424 1.00 90.56 89 ASP A C 1
ATOM 741 O O . ASP A 1 89 ? -0.558 -5.290 -13.538 1.00 90.56 89 ASP A O 1
ATOM 745 N N . TRP A 1 90 ? -0.470 -5.538 -11.311 1.00 86.50 90 TRP A N 1
ATOM 746 C CA . TRP A 1 90 ? 0.705 -6.413 -11.319 1.00 86.50 90 TRP A CA 1
ATOM 747 C C . TRP A 1 90 ? 0.440 -7.776 -11.978 1.00 86.50 90 TRP A C 1
ATOM 749 O O . TRP A 1 90 ? 1.251 -8.264 -12.769 1.00 86.50 90 TRP A O 1
ATOM 759 N N . GLU A 1 91 ? -0.711 -8.397 -11.711 1.00 86.88 91 GLU A N 1
ATOM 760 C CA . GLU A 1 91 ? -1.117 -9.645 -12.377 1.00 86.88 91 GLU A CA 1
ATOM 761 C C . GLU A 1 91 ? -1.239 -9.457 -13.894 1.00 86.88 91 GLU A C 1
ATOM 763 O O . GLU A 1 91 ? -0.737 -10.271 -14.671 1.00 86.88 91 GLU A O 1
ATOM 768 N N . ARG A 1 92 ? -1.834 -8.341 -14.330 1.00 85.69 92 ARG A N 1
ATOM 769 C CA . ARG A 1 92 ? -1.929 -7.982 -15.752 1.00 85.69 92 ARG A CA 1
ATOM 770 C C . ARG A 1 92 ? -0.554 -7.747 -16.374 1.00 85.69 92 ARG A C 1
ATOM 772 O O . ARG A 1 92 ? -0.293 -8.244 -17.467 1.00 85.69 92 ARG A O 1
ATOM 779 N N . PHE A 1 93 ? 0.326 -7.029 -15.676 1.00 81.94 93 PHE A N 1
ATOM 780 C CA . PHE A 1 93 ? 1.689 -6.764 -16.132 1.00 81.94 93 PHE A CA 1
ATOM 781 C C . PHE A 1 93 ? 2.509 -8.056 -16.265 1.00 81.94 93 PHE A C 1
ATOM 783 O O . PHE A 1 93 ? 3.118 -8.302 -17.303 1.00 81.94 93 PHE A O 1
ATOM 790 N N . SER A 1 94 ? 2.468 -8.934 -15.260 1.00 76.56 94 SER A N 1
ATOM 791 C CA . SER A 1 94 ? 3.195 -10.212 -15.279 1.00 76.56 94 SER A CA 1
ATOM 792 C C . SER A 1 94 ? 2.663 -11.212 -16.319 1.00 76.56 94 SER A C 1
ATOM 794 O O . SER A 1 94 ? 3.422 -12.046 -16.817 1.00 76.56 94 SER A O 1
ATOM 796 N N . ALA A 1 95 ? 1.389 -11.115 -16.709 1.00 72.06 95 ALA A N 1
ATOM 797 C CA . ALA A 1 95 ? 0.813 -11.923 -17.783 1.00 72.06 95 ALA A CA 1
ATOM 798 C C . ALA A 1 95 ? 1.305 -11.516 -19.188 1.00 72.06 95 ALA A C 1
ATOM 800 O O . ALA A 1 95 ? 1.366 -12.368 -20.076 1.00 72.06 95 ALA A O 1
ATOM 801 N N . PHE A 1 96 ? 1.712 -10.255 -19.389 1.00 55.31 96 PHE A N 1
ATOM 802 C CA . PHE A 1 96 ? 2.170 -9.731 -20.685 1.00 55.31 96 PHE A CA 1
ATOM 803 C C . PHE A 1 96 ? 3.396 -10.485 -21.239 1.00 55.31 96 PHE A C 1
ATOM 805 O O . PHE A 1 96 ? 3.518 -10.670 -22.447 1.00 55.31 96 PHE A O 1
ATOM 812 N N . GLY A 1 97 ? 4.267 -11.012 -20.369 1.00 53.78 97 GLY A N 1
ATOM 813 C CA . GLY A 1 97 ? 5.464 -11.767 -20.766 1.00 53.78 97 GLY A CA 1
ATOM 814 C C . GLY A 1 97 ? 5.226 -13.223 -21.194 1.00 53.78 97 GLY A C 1
ATOM 815 O O . GLY A 1 97 ? 6.136 -13.851 -21.731 1.00 53.78 97 GLY A O 1
ATOM 816 N N . LYS A 1 98 ? 4.026 -13.785 -20.981 1.00 52.56 98 LYS A N 1
ATOM 817 C CA . LYS A 1 98 ? 3.718 -15.189 -21.333 1.00 52.56 98 LYS A CA 1
ATOM 818 C C . LYS A 1 98 ? 3.159 -15.368 -22.752 1.00 52.56 98 LYS A C 1
ATOM 820 O O . LYS A 1 98 ? 2.954 -16.501 -23.172 1.00 52.56 98 LYS A O 1
ATOM 825 N N . GLY A 1 99 ? 2.925 -14.279 -23.489 1.00 46.97 99 GLY A N 1
ATOM 826 C CA . GLY A 1 99 ? 2.332 -14.303 -24.834 1.00 46.97 99 GLY A CA 1
ATOM 827 C C . GLY A 1 99 ? 3.313 -14.471 -26.002 1.00 46.97 99 GLY A C 1
ATOM 828 O O . GLY A 1 99 ? 2.860 -14.617 -27.133 1.00 46.97 99 GLY A O 1
ATOM 829 N N . SER A 1 100 ? 4.629 -14.456 -25.759 1.00 45.56 100 SER A N 1
ATOM 830 C CA . SER A 1 100 ? 5.648 -14.373 -26.827 1.00 45.56 100 SER A CA 1
ATOM 831 C C . SER A 1 100 ? 6.523 -15.621 -26.979 1.00 45.56 100 SER A C 1
ATOM 833 O O . SER A 1 100 ? 7.499 -15.591 -27.721 1.00 45.56 100 SER A O 1
ATOM 835 N N . GLN A 1 101 ? 6.210 -16.714 -26.283 1.00 44.88 101 GLN A N 1
ATOM 836 C CA . GLN A 1 101 ? 6.846 -18.011 -26.524 1.00 44.88 101 GLN A CA 1
ATOM 837 C C . GLN A 1 101 ? 5.993 -18.778 -27.544 1.00 44.88 101 GLN A C 1
ATOM 839 O O . GLN A 1 101 ? 5.120 -19.555 -27.171 1.00 44.88 101 GLN A O 1
ATOM 844 N N . ASN A 1 102 ? 6.224 -18.522 -28.832 1.00 35.97 102 ASN A N 1
ATOM 845 C CA . ASN A 1 102 ? 5.911 -19.463 -29.909 1.00 35.97 102 ASN A CA 1
ATOM 846 C C . ASN A 1 102 ? 7.220 -19.738 -30.677 1.00 35.97 102 ASN A C 1
ATOM 848 O O . ASN A 1 102 ? 8.018 -18.806 -30.802 1.00 35.97 102 ASN A O 1
ATOM 852 N N . PRO A 1 103 ? 7.458 -20.997 -31.090 1.00 45.59 103 PRO A N 1
ATOM 853 C CA . PRO A 1 103 ? 8.766 -21.517 -31.502 1.00 45.59 103 PRO A CA 1
ATOM 854 C C . PRO A 1 103 ? 9.359 -20.859 -32.750 1.00 45.59 103 PRO A C 1
ATOM 856 O O . PRO A 1 103 ? 8.578 -20.413 -33.622 1.00 45.59 103 PRO A O 1
#